Protein AF-A0A4V2DS94-F1 (afdb_monomer_lite)

pLDDT: mean 86.42, std 11.35, range [48.41, 96.69]

Foldseek 3Di:
DVVLVVVLVVVLVVQLVVLQVQLLVQLVVCCVVPPPPPDDPLSSLLSSLLSSLLSLLVVLLVLAPVNCVQAVVDPDPVSNVVSVVVSVCVSVVVSLLVLLVLLLVLLCVVCVDDDPVSVVCSDSVNCSVPVVVSVVVSSDPSSSVVSVVVSVVSSVVSSVSSSVRSVVVVVVVVD

Sequence (175 aa):
MIKVIFLTIALFVFFELTCHGFALFAARITYNSTMKKAGTSISQTYLKHTFYRLMLILSTVMMNHLYIELVLIETDQSVRFAWSFLFIICIVSTVLWLNALVVRSVLREQNHQQSVSAVFKHKISYIMWHFRDFYDICHTQSYLKKSKWINRILSVLAFILLFMDLQLLFNIAHS

Structure (mmCIF, N/CA/C/O backbone):
data_AF-A0A4V2DS94-F1
#
_entry.id   AF-A0A4V2DS94-F1
#
loop_
_atom_site.group_PDB
_atom_site.id
_atom_site.type_symbol
_atom_site.label_atom_id
_atom_site.label_alt_id
_atom_site.label_comp_id
_atom_site.label_asym_id
_atom_site.label_entity_id
_atom_site.label_seq_id
_atom_site.pdbx_PDB_ins_code
_atom_site.Cartn_x
_atom_site.Cartn_y
_atom_site.Cartn_z
_atom_site.occupancy
_atom_site.B_iso_or_equiv
_atom_site.auth_seq_id
_atom_site.auth_comp_id
_atom_site.auth_asym_id
_atom_site.auth_atom_id
_atom_site.pdbx_PDB_model_num
ATOM 1 N N . MET A 1 1 ? 0.090 -5.963 -28.197 1.00 83.12 1 MET A N 1
ATOM 2 C CA . MET A 1 1 ? -1.062 -5.863 -27.272 1.00 83.12 1 MET A CA 1
ATOM 3 C C . MET A 1 1 ? -1.350 -7.164 -26.514 1.00 83.12 1 MET A C 1
ATOM 5 O O . MET A 1 1 ? -1.154 -7.167 -25.312 1.00 83.12 1 MET A O 1
ATOM 9 N N . ILE A 1 2 ? -1.730 -8.283 -27.159 1.00 88.69 2 ILE A N 1
ATOM 10 C CA . ILE A 1 2 ? -2.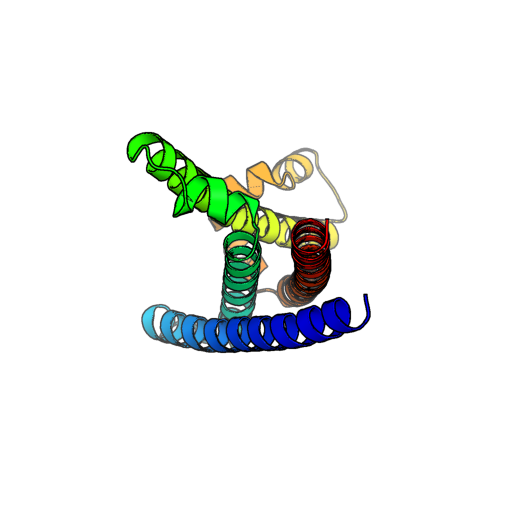061 -9.548 -26.446 1.00 88.69 2 ILE A CA 1
ATOM 11 C C . ILE A 1 2 ? -0.905 -10.054 -25.563 1.00 88.69 2 ILE A C 1
ATOM 13 O O . ILE A 1 2 ? -1.122 -10.402 -24.407 1.00 88.69 2 ILE A O 1
ATOM 17 N N . LYS A 1 3 ? 0.336 -10.026 -26.076 1.00 89.19 3 LYS A N 1
ATOM 18 C CA . LYS A 1 3 ? 1.539 -10.400 -25.308 1.00 89.19 3 LYS A CA 1
ATOM 19 C C . LYS A 1 3 ? 1.729 -9.539 -24.049 1.00 89.19 3 LYS A C 1
ATOM 21 O O . LYS A 1 3 ? 2.062 -10.075 -23.001 1.00 89.19 3 LYS A O 1
ATOM 26 N N . VAL A 1 4 ? 1.473 -8.231 -24.154 1.00 90.81 4 VAL A N 1
ATOM 27 C CA . VAL A 1 4 ? 1.573 -7.281 -23.032 1.00 90.81 4 VAL A CA 1
ATOM 28 C C . VAL A 1 4 ? 0.513 -7.602 -21.987 1.00 90.81 4 VAL A C 1
ATOM 30 O O . VAL A 1 4 ? 0.859 -7.779 -20.830 1.00 90.81 4 VAL A O 1
ATOM 33 N N . ILE A 1 5 ? -0.744 -7.797 -22.399 1.00 92.44 5 ILE A N 1
ATOM 34 C CA . ILE A 1 5 ? -1.842 -8.167 -21.491 1.00 92.44 5 ILE A CA 1
ATOM 35 C C . ILE A 1 5 ? -1.510 -9.452 -20.721 1.00 92.44 5 ILE A C 1
ATOM 37 O O . ILE A 1 5 ? -1.666 -9.493 -19.502 1.00 92.44 5 ILE A O 1
ATOM 41 N N . PHE A 1 6 ? -1.027 -10.493 -21.409 1.00 95.12 6 PHE A N 1
ATOM 42 C CA . PHE A 1 6 ? -0.667 -11.754 -20.758 1.00 95.12 6 PHE A CA 1
ATOM 43 C C . PHE A 1 6 ? 0.466 -11.570 -19.740 1.00 95.12 6 PHE A C 1
ATOM 45 O O . PHE A 1 6 ? 0.366 -12.054 -18.612 1.00 95.12 6 PHE A O 1
ATOM 52 N N . LEU A 1 7 ? 1.512 -10.825 -20.111 1.00 93.69 7 LEU A N 1
ATOM 53 C CA . LEU A 1 7 ? 2.628 -10.521 -19.219 1.00 93.69 7 LEU A CA 1
ATOM 54 C C . LEU A 1 7 ? 2.176 -9.706 -17.998 1.00 93.69 7 LEU A C 1
ATOM 56 O O . LEU A 1 7 ? 2.556 -10.038 -16.878 1.00 93.69 7 LEU A O 1
ATOM 60 N N . THR A 1 8 ? 1.328 -8.691 -18.193 1.00 94.50 8 THR A N 1
ATOM 61 C CA . THR A 1 8 ? 0.751 -7.895 -17.103 1.00 94.50 8 THR A CA 1
ATOM 62 C C . THR A 1 8 ? -0.020 -8.778 -16.132 1.00 94.50 8 THR A C 1
ATOM 64 O O . THR A 1 8 ? 0.193 -8.671 -14.930 1.00 94.50 8 THR A O 1
ATOM 67 N N . ILE A 1 9 ? -0.889 -9.666 -16.628 1.00 96.06 9 ILE A N 1
ATOM 68 C CA . ILE A 1 9 ? -1.669 -10.570 -15.773 1.00 96.06 9 ILE A CA 1
ATOM 69 C C . ILE A 1 9 ? -0.738 -11.496 -14.986 1.00 96.06 9 ILE A C 1
ATOM 71 O O . ILE A 1 9 ? -0.894 -11.622 -13.773 1.00 96.06 9 ILE A O 1
ATOM 75 N N . ALA A 1 10 ? 0.241 -12.116 -15.648 1.00 95.62 10 ALA A N 1
ATOM 76 C CA . ALA A 1 10 ? 1.174 -13.034 -15.002 1.00 95.62 10 ALA A CA 1
ATOM 77 C C . ALA A 1 10 ? 1.983 -12.344 -13.890 1.00 95.62 10 ALA A C 1
ATOM 79 O O . ALA A 1 10 ? 2.033 -12.838 -12.761 1.00 95.62 10 ALA A O 1
ATOM 80 N N . LEU A 1 11 ? 2.561 -11.176 -14.188 1.00 94.06 11 LEU A N 1
ATOM 81 C CA . LEU A 1 11 ? 3.321 -10.390 -13.218 1.00 94.06 11 LEU A CA 1
ATOM 82 C C . LEU A 1 11 ? 2.431 -9.888 -12.081 1.00 94.06 11 LEU A C 1
ATOM 84 O O . LEU A 1 11 ? 2.804 -10.008 -10.918 1.00 94.06 11 LEU A O 1
ATOM 88 N N . PHE A 1 12 ? 1.237 -9.387 -12.391 1.00 95.44 12 PHE A N 1
ATOM 89 C CA . PHE A 1 12 ? 0.296 -8.927 -11.377 1.00 95.44 12 PHE A CA 1
ATOM 90 C C . PHE A 1 12 ? -0.086 -10.045 -10.403 1.00 95.44 12 PHE A C 1
ATOM 92 O O . PHE A 1 12 ? -0.007 -9.843 -9.195 1.00 95.44 12 PHE A O 1
ATOM 99 N N . VAL A 1 13 ? -0.435 -11.237 -10.901 1.00 95.88 13 VAL A N 1
ATOM 100 C CA . VAL A 1 13 ? -0.760 -12.391 -10.045 1.00 95.88 13 VAL A CA 1
ATOM 101 C C . VAL A 1 13 ? 0.428 -12.760 -9.157 1.00 95.88 13 VAL A C 1
ATOM 103 O O . VAL A 1 13 ? 0.253 -12.985 -7.959 1.00 95.88 13 VAL A O 1
ATOM 106 N N . PHE A 1 14 ? 1.641 -12.779 -9.713 1.00 94.81 14 PHE A N 1
ATOM 107 C CA . PHE A 1 14 ? 2.856 -13.039 -8.945 1.00 94.81 14 PHE A CA 1
ATOM 108 C C . PHE A 1 14 ? 3.071 -12.006 -7.822 1.00 94.81 14 PHE A C 1
ATOM 110 O O . PHE A 1 14 ? 3.321 -12.379 -6.669 1.00 94.81 14 PHE A O 1
ATOM 117 N N . PHE A 1 15 ? 2.921 -10.712 -8.122 1.00 93.31 15 PHE A N 1
ATOM 118 C CA . PHE A 1 15 ? 3.065 -9.642 -7.133 1.00 93.31 15 PHE A CA 1
ATOM 119 C C . PHE A 1 15 ? 1.976 -9.680 -6.066 1.00 93.31 15 PHE A C 1
ATOM 121 O O . PHE A 1 15 ? 2.281 -9.554 -4.880 1.00 93.31 15 PHE A O 1
ATOM 128 N N . GLU A 1 16 ? 0.727 -9.904 -6.459 1.00 94.50 16 GLU A N 1
ATOM 129 C CA . GLU A 1 16 ? -0.417 -9.979 -5.554 1.00 94.50 16 GLU A CA 1
ATOM 130 C C . GLU A 1 16 ? -0.235 -11.118 -4.533 1.00 94.50 16 GLU A C 1
ATOM 132 O O . GLU A 1 16 ? -0.394 -10.918 -3.323 1.00 94.50 16 GLU A O 1
ATOM 137 N N . LEU A 1 17 ? 0.193 -12.299 -4.997 1.00 95.56 17 LEU A N 1
ATOM 138 C CA . LEU A 1 17 ? 0.512 -13.440 -4.133 1.00 95.56 17 LEU A CA 1
ATOM 139 C C . LEU A 1 17 ? 1.673 -13.129 -3.183 1.00 95.56 17 LEU A C 1
ATOM 141 O O . LEU A 1 17 ? 1.587 -13.423 -1.987 1.00 95.56 17 LEU A O 1
ATOM 145 N N . THR A 1 18 ? 2.730 -12.492 -3.688 1.00 94.50 18 THR A N 1
ATOM 146 C CA . THR A 1 18 ? 3.898 -12.105 -2.883 1.00 94.50 18 THR A CA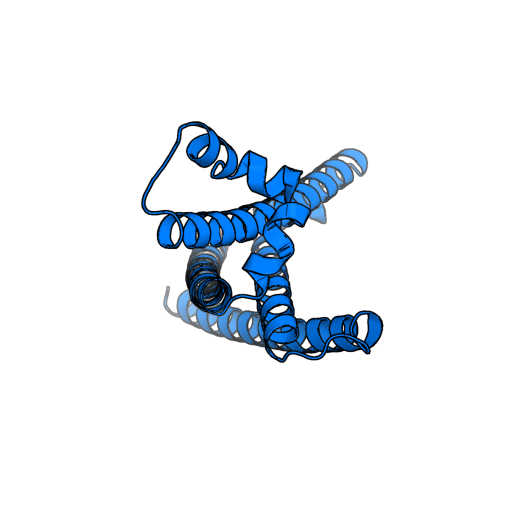 1
ATOM 147 C C . THR A 1 18 ? 3.517 -11.093 -1.799 1.00 94.50 18 THR A C 1
ATOM 149 O O . THR A 1 18 ? 3.886 -11.264 -0.634 1.00 94.50 18 THR A O 1
ATOM 152 N N . CYS A 1 19 ? 2.704 -10.086 -2.136 1.00 95.94 19 CYS A N 1
ATOM 153 C CA . CYS A 1 19 ? 2.199 -9.090 -1.190 1.00 95.94 19 CYS A CA 1
ATOM 154 C C . CYS A 1 19 ? 1.359 -9.739 -0.085 1.00 95.94 19 CYS A C 1
ATOM 156 O O . CYS A 1 19 ? 1.530 -9.427 1.097 1.00 95.94 19 CYS A O 1
ATOM 158 N N . HIS A 1 20 ? 0.471 -10.672 -0.440 1.00 95.00 20 HIS A N 1
ATOM 159 C CA . HIS A 1 20 ? -0.320 -11.418 0.537 1.00 95.00 20 HIS A CA 1
ATOM 160 C C . HIS A 1 20 ? 0.535 -12.311 1.440 1.00 95.00 20 HIS A C 1
ATOM 162 O O . HIS A 1 20 ? 0.341 -12.299 2.660 1.00 95.00 20 HIS A O 1
ATOM 168 N N . GLY A 1 21 ? 1.481 -13.055 0.863 1.00 94.12 21 GLY A N 1
ATOM 169 C CA . GLY A 1 21 ? 2.399 -13.917 1.606 1.00 94.12 21 GLY A CA 1
ATOM 170 C C . GLY A 1 21 ? 3.227 -13.126 2.618 1.00 94.12 21 GLY A C 1
ATOM 171 O O . GLY A 1 21 ? 3.249 -13.465 3.805 1.00 94.12 21 GLY A O 1
ATOM 172 N N . PHE A 1 22 ? 3.817 -12.010 2.182 1.00 94.62 22 PHE A N 1
ATOM 173 C CA . PHE A 1 22 ? 4.564 -11.118 3.064 1.00 94.62 22 PHE A CA 1
ATOM 174 C C . PHE A 1 22 ? 3.679 -10.538 4.170 1.00 94.62 22 PHE A C 1
ATOM 176 O O . PHE A 1 22 ? 4.056 -10.560 5.341 1.00 94.62 22 PHE A O 1
ATOM 183 N N . ALA A 1 23 ? 2.484 -10.052 3.831 1.00 94.62 23 ALA A N 1
ATOM 184 C CA . ALA A 1 23 ? 1.579 -9.457 4.807 1.00 94.62 23 ALA A CA 1
ATOM 185 C C . ALA A 1 23 ? 1.185 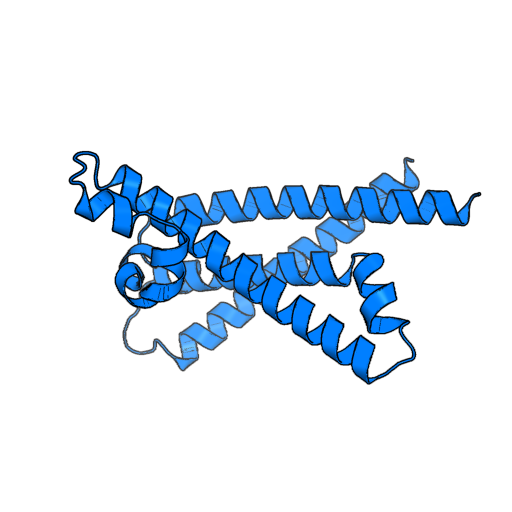-10.433 5.922 1.00 94.62 23 ALA A C 1
ATOM 187 O O . ALA A 1 23 ? 1.093 -10.039 7.085 1.00 94.62 23 ALA A O 1
ATOM 188 N N . LEU A 1 24 ? 0.970 -11.707 5.577 1.00 93.00 24 LEU A N 1
ATOM 189 C CA . LEU A 1 24 ? 0.705 -12.769 6.547 1.00 93.00 24 LEU A CA 1
ATOM 190 C C . LEU A 1 24 ? 1.912 -13.019 7.454 1.00 93.00 24 LEU A C 1
ATOM 192 O O . LEU A 1 24 ? 1.756 -13.097 8.675 1.00 93.00 24 LEU A O 1
ATOM 196 N N . PHE A 1 25 ? 3.103 -13.122 6.866 1.00 92.62 25 PHE A N 1
ATOM 197 C CA . PHE A 1 25 ? 4.349 -13.348 7.591 1.00 92.62 25 PHE A CA 1
ATOM 198 C C . PHE A 1 25 ? 4.669 -12.200 8.560 1.00 92.62 25 PHE A C 1
ATOM 200 O O . PHE A 1 25 ? 4.824 -12.429 9.762 1.00 92.62 25 PHE A O 1
ATOM 207 N N . ALA A 1 26 ? 4.675 -10.961 8.064 1.00 90.94 26 ALA A N 1
ATOM 208 C CA . ALA A 1 26 ? 4.961 -9.765 8.850 1.00 90.94 26 ALA A CA 1
ATOM 209 C C . ALA A 1 26 ? 3.944 -9.578 9.983 1.00 90.94 26 ALA A C 1
ATOM 211 O O . ALA A 1 26 ? 4.331 -9.409 11.139 1.00 90.94 26 ALA A O 1
ATOM 212 N N . ALA A 1 27 ? 2.643 -9.711 9.692 1.00 88.19 27 ALA A N 1
ATOM 213 C CA . ALA A 1 27 ? 1.606 -9.603 10.715 1.00 88.19 27 ALA A CA 1
ATOM 214 C C . ALA A 1 27 ? 1.782 -10.644 11.829 1.00 88.19 27 ALA A C 1
ATOM 216 O O . ALA A 1 27 ? 1.581 -10.320 12.999 1.00 88.19 27 ALA A O 1
ATOM 217 N N . ARG A 1 28 ? 2.184 -11.877 11.491 1.00 86.88 28 ARG A N 1
ATOM 218 C CA . ARG A 1 28 ? 2.432 -12.938 12.477 1.00 86.88 28 ARG A CA 1
ATOM 219 C C . ARG A 1 28 ? 3.632 -12.623 13.369 1.00 86.88 28 ARG A C 1
ATOM 221 O O . ARG A 1 28 ? 3.533 -12.799 14.581 1.00 86.88 28 ARG A O 1
ATOM 228 N N . ILE A 1 29 ? 4.736 -12.141 12.799 1.00 86.44 29 ILE A N 1
ATOM 229 C CA . ILE A 1 29 ? 5.929 -11.762 13.571 1.00 86.44 29 ILE A CA 1
ATOM 230 C C . ILE A 1 29 ? 5.618 -10.596 14.506 1.00 86.44 29 ILE A C 1
ATOM 232 O O . ILE A 1 29 ? 5.883 -10.692 15.703 1.00 86.44 29 ILE A O 1
ATOM 236 N N . THR A 1 30 ? 5.016 -9.525 13.984 1.00 82.25 30 THR A N 1
ATOM 237 C CA . THR A 1 30 ? 4.683 -8.338 14.779 1.00 82.25 30 THR A CA 1
ATOM 238 C C . THR A 1 30 ? 3.692 -8.671 15.891 1.00 82.25 30 THR A C 1
ATOM 240 O O . THR A 1 30 ? 3.864 -8.222 17.023 1.00 82.25 30 THR A O 1
ATOM 243 N N . TYR A 1 31 ? 2.681 -9.496 15.608 1.00 78.00 31 TYR A N 1
ATOM 244 C CA . TYR A 1 31 ? 1.735 -9.953 16.624 1.00 78.00 31 TYR A CA 1
ATOM 245 C C . TYR A 1 31 ? 2.438 -10.743 17.739 1.00 78.00 31 TYR A C 1
ATOM 247 O O . TYR A 1 31 ? 2.229 -10.474 18.922 1.00 78.00 31 TYR A O 1
ATOM 255 N N . ASN A 1 32 ? 3.338 -11.661 17.375 1.00 76.31 32 ASN A N 1
ATOM 256 C CA . ASN A 1 32 ? 4.083 -12.468 18.340 1.00 76.31 32 ASN A CA 1
ATOM 257 C C . ASN A 1 32 ? 5.050 -11.642 19.206 1.00 76.31 32 ASN A C 1
ATOM 259 O O . ASN A 1 32 ? 5.266 -11.998 20.365 1.00 76.31 32 ASN A O 1
ATOM 263 N N . SER A 1 33 ? 5.627 -10.562 18.667 1.00 66.19 33 SER A N 1
ATOM 264 C CA . SER A 1 33 ? 6.608 -9.730 19.373 1.00 66.19 33 SER A CA 1
ATOM 265 C C . SER A 1 33 ? 5.986 -8.658 20.272 1.00 66.19 33 SER A C 1
ATOM 267 O O . SER A 1 33 ? 6.585 -8.305 21.284 1.00 66.19 33 SER A O 1
ATOM 269 N N . THR A 1 34 ? 4.791 -8.154 19.945 1.00 61.69 34 THR A N 1
ATOM 270 C CA . THR A 1 34 ? 4.189 -7.000 20.645 1.00 61.69 34 THR A CA 1
ATOM 271 C C . THR A 1 34 ? 2.924 -7.322 21.445 1.00 61.69 34 THR A C 1
ATOM 273 O O . THR A 1 34 ? 2.577 -6.568 22.351 1.00 61.69 34 THR A O 1
ATOM 276 N N . MET A 1 35 ? 2.226 -8.429 21.155 1.00 57.94 35 MET A N 1
ATOM 277 C CA . MET A 1 35 ? 0.823 -8.620 21.568 1.00 57.94 35 MET A CA 1
ATOM 278 C C . MET A 1 35 ? 0.542 -9.936 22.315 1.00 57.94 35 MET A C 1
ATOM 280 O O . MET A 1 35 ? -0.600 -10.390 22.349 1.00 57.94 35 MET A O 1
ATOM 284 N N . LYS A 1 36 ? 1.518 -10.517 23.035 1.00 52.16 36 LYS A N 1
ATOM 285 C CA . LYS A 1 36 ? 1.250 -11.644 23.966 1.00 52.16 36 LYS A CA 1
ATOM 286 C C . LYS A 1 36 ? 0.221 -11.320 25.073 1.00 52.16 36 LYS A C 1
ATOM 288 O O . LYS A 1 36 ? -0.229 -12.240 25.744 1.00 52.16 36 LYS A O 1
ATOM 293 N N . LYS A 1 37 ? -0.157 -10.047 25.275 1.00 49.53 37 LYS A N 1
ATOM 294 C CA . LYS A 1 37 ? -1.076 -9.596 26.341 1.00 49.53 37 LYS A CA 1
ATOM 295 C C . LYS A 1 37 ? -2.460 -9.104 25.886 1.00 49.53 37 LYS A C 1
ATOM 297 O O . LYS A 1 37 ? -3.298 -8.874 26.747 1.00 49.53 37 LYS A O 1
ATOM 302 N N . ALA A 1 38 ? -2.742 -8.969 24.590 1.00 48.69 38 ALA A N 1
ATOM 303 C CA . ALA A 1 38 ? -4.039 -8.465 24.118 1.00 48.69 38 ALA A CA 1
ATOM 304 C C . ALA A 1 38 ? -4.486 -9.234 22.870 1.00 48.69 38 ALA A C 1
ATOM 306 O O . ALA A 1 38 ? -4.370 -8.774 21.734 1.00 48.69 38 ALA A O 1
ATOM 307 N N . GLY A 1 39 ? -4.946 -10.462 23.097 1.00 55.72 39 GLY A N 1
ATOM 308 C CA . GLY A 1 39 ? -5.441 -11.331 22.043 1.00 55.72 39 GLY A CA 1
ATOM 309 C C . GLY A 1 39 ? -6.740 -10.807 21.446 1.00 55.72 39 GLY A C 1
ATOM 310 O O . GLY A 1 39 ? -7.785 -10.901 22.076 1.00 55.72 39 GLY A O 1
ATOM 311 N N . THR A 1 40 ? -6.691 -10.329 20.203 1.00 64.00 40 THR A N 1
ATOM 312 C CA . THR A 1 40 ? -7.853 -10.364 19.308 1.00 64.00 40 THR A CA 1
ATOM 313 C C . THR A 1 40 ? -7.398 -10.658 17.875 1.00 64.00 40 THR A C 1
ATOM 315 O O . THR A 1 40 ? -6.393 -10.135 17.391 1.00 64.00 40 THR A O 1
ATOM 318 N N . SER A 1 41 ? -8.164 -11.488 17.162 1.00 73.62 41 SER A N 1
ATOM 319 C CA . SER A 1 41 ? -7.997 -11.767 15.723 1.00 73.62 41 SER A CA 1
ATOM 320 C C . SER A 1 41 ? -8.094 -10.504 14.848 1.00 73.62 41 SER A C 1
ATOM 322 O O . SER A 1 41 ? -7.595 -10.458 13.718 1.00 73.62 41 SER A O 1
ATOM 324 N N . ILE A 1 42 ? -8.714 -9.452 15.384 1.00 78.62 42 ILE A N 1
ATOM 325 C CA . ILE A 1 42 ? -8.886 -8.144 14.758 1.00 78.62 42 ILE A CA 1
ATOM 326 C C . ILE A 1 42 ? -7.536 -7.429 14.623 1.00 78.62 42 ILE A C 1
ATOM 328 O O . ILE A 1 42 ? -7.215 -6.985 13.519 1.00 78.62 42 ILE A O 1
ATOM 332 N N . SER A 1 43 ? -6.705 -7.402 15.672 1.00 81.25 43 SER A N 1
ATOM 333 C CA . SER A 1 43 ? -5.380 -6.764 15.628 1.00 81.25 43 SER A CA 1
ATOM 334 C C . SER A 1 43 ? -4.476 -7.377 14.559 1.00 81.25 43 SER A C 1
ATOM 336 O O . SER A 1 43 ? -3.809 -6.668 13.804 1.00 81.25 43 SER A O 1
ATOM 338 N N . GLN A 1 44 ? -4.501 -8.706 14.428 1.00 86.50 44 GLN A N 1
ATOM 339 C CA . GLN A 1 44 ? -3.756 -9.403 13.379 1.00 86.50 44 GLN A CA 1
ATOM 340 C C . GLN A 1 44 ? -4.290 -9.066 11.977 1.00 86.50 44 GLN A C 1
ATOM 342 O O . GLN A 1 44 ? -3.516 -8.929 11.027 1.00 86.50 44 GLN A O 1
ATOM 347 N N . THR A 1 45 ? -5.606 -8.895 11.833 1.00 90.69 45 THR A N 1
ATOM 348 C CA . THR A 1 45 ? -6.229 -8.520 10.555 1.00 90.69 45 THR A CA 1
ATOM 349 C C . THR A 1 45 ? -5.877 -7.087 10.154 1.00 90.69 45 THR A C 1
ATOM 351 O O . THR A 1 45 ? -5.548 -6.854 8.989 1.00 90.69 45 THR A O 1
ATOM 354 N N . TYR A 1 46 ? -5.863 -6.151 11.108 1.00 91.12 46 TYR A N 1
ATOM 355 C CA . TYR A 1 46 ? -5.384 -4.782 10.902 1.00 91.12 46 TYR A CA 1
ATOM 356 C C . TYR A 1 46 ? -3.931 -4.761 10.405 1.00 91.12 46 TYR A C 1
ATOM 358 O O . TYR A 1 46 ? -3.633 -4.140 9.379 1.00 91.12 46 TYR A O 1
ATOM 366 N N . LEU A 1 47 ? -3.037 -5.493 11.083 1.00 91.19 47 LEU A N 1
ATOM 367 C CA . LEU A 1 47 ? -1.631 -5.599 10.684 1.00 91.19 47 LEU A CA 1
ATOM 368 C C . LEU A 1 47 ? -1.494 -6.193 9.282 1.00 91.19 47 LEU A C 1
ATOM 370 O O . LEU A 1 47 ? -0.788 -5.633 8.448 1.00 91.19 47 LEU A O 1
ATOM 374 N N . LYS A 1 48 ? -2.225 -7.271 8.978 1.00 93.69 48 LYS A N 1
ATOM 375 C CA . LYS A 1 48 ? -2.225 -7.886 7.644 1.00 93.69 48 LYS A CA 1
ATOM 376 C C . LYS A 1 48 ? -2.647 -6.889 6.564 1.00 93.69 48 LYS A C 1
ATOM 378 O O . LYS A 1 48 ? -2.008 -6.814 5.522 1.00 93.69 48 LYS A O 1
ATOM 383 N N . HIS A 1 49 ? -3.705 -6.111 6.791 1.00 95.31 49 HIS A N 1
ATOM 384 C CA . HIS A 1 49 ? -4.148 -5.115 5.814 1.00 95.31 49 HIS A CA 1
ATOM 385 C C . HIS A 1 49 ? -3.115 -3.999 5.614 1.00 95.31 49 HIS A C 1
ATOM 387 O O . HIS A 1 49 ? -2.901 -3.575 4.476 1.00 95.31 49 HIS A O 1
ATOM 393 N N . THR A 1 50 ? -2.470 -3.554 6.695 1.00 94.31 50 THR A N 1
ATOM 394 C CA . THR A 1 50 ? -1.442 -2.503 6.669 1.00 94.31 50 THR A CA 1
ATOM 395 C C . THR A 1 50 ? -0.140 -2.970 6.013 1.00 94.31 50 THR A C 1
ATOM 397 O O . THR A 1 50 ? 0.457 -2.227 5.237 1.00 94.31 50 THR A O 1
ATOM 400 N N . PHE A 1 51 ? 0.293 -4.208 6.246 1.00 95.44 51 PHE A N 1
ATOM 401 C CA . PHE A 1 51 ? 1.474 -4.746 5.568 1.00 95.44 51 PHE A CA 1
ATOM 402 C C . PHE A 1 51 ? 1.202 -5.077 4.102 1.00 95.44 51 PHE A C 1
ATOM 404 O O . PHE A 1 51 ? 2.049 -4.802 3.259 1.00 95.44 51 PHE A O 1
ATOM 411 N N . TYR A 1 52 ? 0.011 -5.587 3.777 1.00 96.69 52 TYR A N 1
ATOM 412 C CA . TYR A 1 52 ? -0.377 -5.830 2.387 1.00 96.69 52 TYR A CA 1
ATOM 413 C C . TYR A 1 52 ? -0.317 -4.544 1.561 1.00 96.69 52 TYR A C 1
ATOM 415 O O . TYR A 1 52 ? 0.325 -4.516 0.518 1.00 96.69 52 TYR A O 1
ATOM 423 N N . ARG A 1 53 ? -0.931 -3.456 2.045 1.00 95.38 53 ARG A N 1
ATOM 424 C CA . ARG A 1 53 ? -0.922 -2.183 1.310 1.00 95.38 53 ARG A CA 1
ATOM 425 C C . ARG A 1 53 ? 0.479 -1.592 1.183 1.00 95.38 53 ARG A C 1
ATOM 427 O O . ARG A 1 53 ? 0.776 -1.002 0.154 1.00 95.38 53 ARG A O 1
ATOM 434 N N . LEU A 1 54 ? 1.315 -1.734 2.217 1.00 95.94 54 LEU A N 1
ATOM 435 C CA . LEU A 1 54 ? 2.695 -1.258 2.190 1.00 95.94 54 LEU A CA 1
ATOM 436 C C . LEU A 1 54 ? 3.464 -1.971 1.081 1.00 95.94 54 LEU A C 1
ATOM 438 O O . LEU A 1 54 ? 4.080 -1.306 0.256 1.00 95.94 54 LEU A O 1
ATOM 442 N N . MET A 1 55 ? 3.371 -3.302 1.034 1.00 95.44 55 MET A N 1
ATOM 443 C CA . MET A 1 55 ? 4.024 -4.091 -0.006 1.00 95.44 55 MET A CA 1
ATOM 444 C C . MET A 1 55 ? 3.484 -3.778 -1.388 1.00 95.44 55 MET A C 1
ATOM 446 O O . MET A 1 55 ? 4.267 -3.619 -2.309 1.00 95.44 55 MET A O 1
ATOM 450 N N . LEU A 1 56 ? 2.173 -3.616 -1.529 1.00 95.06 56 LEU A N 1
ATOM 451 C CA . LEU A 1 56 ? 1.570 -3.303 -2.815 1.00 95.06 56 LEU A CA 1
ATOM 452 C C . LEU A 1 56 ? 2.033 -1.937 -3.351 1.00 95.06 56 LEU A C 1
ATOM 454 O O . LEU A 1 56 ? 2.377 -1.823 -4.526 1.00 95.06 56 LEU A O 1
ATOM 458 N N . ILE A 1 57 ? 2.099 -0.913 -2.490 1.00 95.06 57 ILE A N 1
ATOM 459 C CA . ILE A 1 57 ? 2.652 0.404 -2.849 1.00 95.06 57 ILE A CA 1
ATOM 460 C C . ILE A 1 57 ? 4.134 0.270 -3.201 1.00 95.06 57 ILE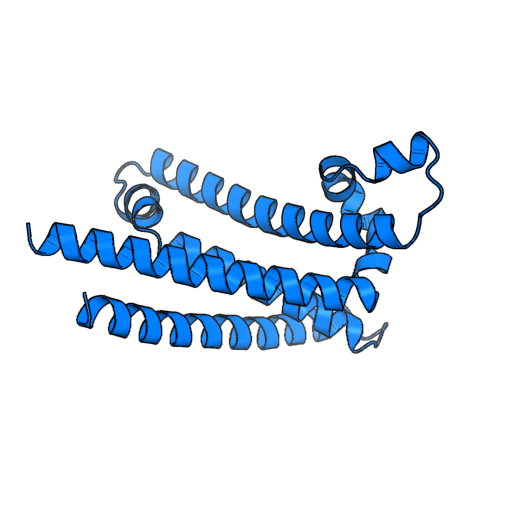 A C 1
ATOM 462 O O . ILE A 1 57 ? 4.553 0.781 -4.234 1.00 95.06 57 ILE A O 1
ATOM 466 N N . LEU A 1 58 ? 4.913 -0.435 -2.377 1.00 93.12 58 LEU A N 1
ATOM 467 C CA . LEU A 1 58 ? 6.339 -0.638 -2.612 1.00 93.12 58 LEU A CA 1
ATOM 468 C C . LEU A 1 58 ? 6.589 -1.343 -3.950 1.00 93.12 58 LEU A C 1
ATOM 470 O O . LEU A 1 58 ? 7.361 -0.840 -4.756 1.00 93.12 58 LEU A O 1
ATOM 474 N N . SER A 1 59 ? 5.904 -2.454 -4.220 1.00 90.75 59 SER A N 1
ATOM 475 C CA . SER A 1 59 ? 6.002 -3.184 -5.484 1.00 90.75 59 SER A CA 1
ATOM 476 C C . SER A 1 59 ? 5.604 -2.312 -6.671 1.00 90.75 59 SER A C 1
ATOM 478 O O . SER A 1 59 ? 6.290 -2.338 -7.684 1.00 90.75 59 SER A O 1
ATOM 480 N N . THR A 1 60 ? 4.555 -1.495 -6.540 1.00 90.25 60 THR A N 1
ATOM 481 C CA . THR A 1 60 ? 4.139 -0.565 -7.603 1.00 90.25 60 THR A CA 1
ATOM 482 C C . THR A 1 60 ? 5.213 0.486 -7.885 1.00 90.25 60 THR A C 1
ATOM 484 O O . THR A 1 60 ? 5.504 0.759 -9.043 1.00 90.25 60 THR A O 1
ATOM 487 N N . VAL A 1 61 ? 5.821 1.060 -6.842 1.00 88.94 61 VAL A N 1
ATOM 488 C CA . VAL A 1 61 ? 6.898 2.052 -6.990 1.00 88.94 61 VAL A CA 1
ATOM 489 C C . VAL A 1 61 ? 8.150 1.412 -7.584 1.00 88.94 61 VAL A C 1
ATOM 491 O O . VAL A 1 61 ? 8.706 1.953 -8.529 1.00 88.94 61 VAL A O 1
ATOM 494 N N . MET A 1 62 ? 8.572 0.251 -7.079 1.00 84.69 62 MET A N 1
ATOM 495 C CA . MET A 1 62 ? 9.784 -0.427 -7.553 1.00 84.69 62 MET A CA 1
ATOM 496 C C . MET A 1 62 ? 9.668 -0.936 -8.991 1.00 84.69 62 MET A C 1
ATOM 498 O O . MET A 1 62 ? 10.679 -1.031 -9.679 1.00 84.69 62 MET A O 1
ATOM 502 N N . MET A 1 63 ? 8.455 -1.264 -9.437 1.00 83.50 63 MET A N 1
ATOM 503 C CA . MET A 1 63 ? 8.184 -1.669 -10.816 1.00 83.50 63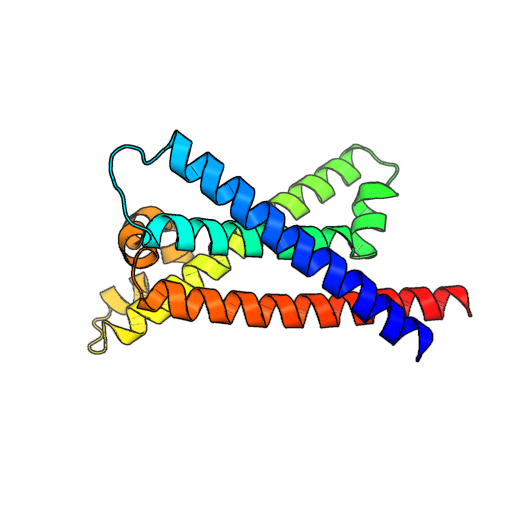 MET A CA 1
ATOM 504 C C . MET A 1 63 ? 8.008 -0.494 -11.771 1.00 83.50 63 MET A C 1
ATOM 506 O O . MET A 1 63 ? 7.921 -0.718 -12.970 1.00 83.50 63 MET A O 1
ATOM 510 N N . ASN A 1 64 ? 7.917 0.735 -11.268 1.00 84.50 64 ASN A N 1
ATOM 511 C CA . ASN A 1 64 ? 7.720 1.898 -12.112 1.00 84.50 64 ASN A CA 1
ATOM 512 C C . ASN A 1 64 ? 9.039 2.311 -12.776 1.00 84.50 64 ASN A C 1
ATOM 514 O O . ASN A 1 64 ? 10.046 2.512 -12.090 1.00 84.50 64 ASN A O 1
ATOM 518 N N . HIS A 1 65 ? 9.017 2.507 -14.094 1.00 80.69 65 HIS A N 1
ATOM 519 C CA . HIS A 1 65 ? 10.209 2.884 -14.852 1.00 80.69 65 HIS A CA 1
ATOM 520 C C . HIS A 1 65 ? 10.882 4.164 -14.336 1.00 80.69 65 HIS A C 1
ATOM 522 O O . HIS A 1 65 ? 12.104 4.213 -14.215 1.00 80.69 65 HIS A O 1
ATOM 528 N N . LEU A 1 66 ? 10.094 5.171 -13.941 1.00 80.19 66 LEU A N 1
ATOM 529 C CA . LEU A 1 66 ? 10.616 6.442 -13.431 1.00 80.19 66 LEU A CA 1
ATOM 530 C C . LEU A 1 66 ? 11.451 6.245 -12.158 1.00 80.19 66 LEU A C 1
ATOM 532 O O . LEU A 1 66 ? 12.461 6.916 -11.965 1.00 80.19 66 LEU A O 1
ATOM 536 N N . TYR A 1 67 ? 11.047 5.322 -11.280 1.00 82.00 67 TYR A N 1
ATOM 537 C CA . TYR A 1 67 ? 11.830 4.995 -10.088 1.00 82.00 67 TYR A CA 1
ATOM 538 C C . TYR A 1 67 ? 13.172 4.364 -10.472 1.00 82.00 67 TYR A C 1
ATOM 540 O O . TYR A 1 67 ? 14.207 4.745 -9.929 1.00 82.00 67 TYR A O 1
ATOM 548 N N . ILE A 1 68 ? 13.165 3.429 -11.425 1.00 81.31 68 ILE A N 1
ATOM 549 C CA . ILE A 1 68 ? 14.383 2.768 -11.908 1.00 81.31 68 ILE A CA 1
ATOM 550 C C . ILE A 1 68 ? 15.348 3.803 -12.498 1.00 81.31 68 ILE A C 1
ATOM 552 O O . ILE A 1 68 ? 16.527 3.800 -12.148 1.00 81.31 68 ILE A O 1
ATOM 556 N N . GLU A 1 69 ? 14.861 4.730 -13.319 1.00 80.12 69 GLU A N 1
ATOM 557 C CA . GLU A 1 69 ? 15.690 5.793 -13.897 1.00 80.12 69 GLU A CA 1
ATOM 558 C C . GLU A 1 69 ? 16.281 6.718 -12.826 1.00 80.12 69 GLU A C 1
ATOM 560 O O . GLU A 1 69 ? 17.498 6.888 -12.756 1.00 80.12 69 GLU A O 1
ATOM 565 N N . LEU A 1 70 ? 15.436 7.270 -11.950 1.00 81.06 70 LEU A N 1
ATOM 566 C CA . LEU A 1 70 ? 15.850 8.279 -10.968 1.00 81.06 70 LEU A CA 1
ATOM 567 C C . LEU A 1 70 ? 16.688 7.716 -9.813 1.00 81.06 70 LEU A C 1
ATOM 569 O O . LEU A 1 70 ? 17.426 8.460 -9.167 1.00 81.06 70 LEU A O 1
ATOM 573 N N . VAL A 1 71 ? 16.543 6.425 -9.500 1.00 79.06 71 VAL A N 1
ATOM 574 C CA . VAL A 1 71 ? 17.165 5.816 -8.316 1.00 79.06 71 VAL A CA 1
ATOM 575 C C . VAL A 1 71 ? 18.190 4.746 -8.666 1.00 79.06 71 VAL A C 1
ATOM 577 O O . VAL A 1 71 ? 19.191 4.631 -7.967 1.00 79.06 71 VAL A O 1
ATOM 580 N N . LEU A 1 72 ? 17.987 3.940 -9.706 1.00 73.38 72 LEU A N 1
ATOM 581 C CA . LEU A 1 72 ? 18.905 2.836 -10.010 1.00 73.38 72 LEU A CA 1
ATOM 582 C C . LEU A 1 72 ? 19.920 3.193 -11.097 1.00 73.38 72 LEU A C 1
ATOM 584 O O . LEU A 1 72 ? 21.052 2.716 -11.028 1.00 73.38 72 LEU A O 1
ATOM 588 N N . ILE A 1 73 ? 19.536 4.030 -12.062 1.00 82.06 73 ILE A N 1
ATOM 589 C CA . ILE A 1 73 ? 20.398 4.427 -13.186 1.00 82.06 73 ILE A CA 1
ATOM 590 C C . ILE A 1 73 ? 21.186 5.710 -12.873 1.00 82.06 73 ILE A C 1
ATOM 592 O O . ILE A 1 73 ? 22.287 5.882 -13.395 1.00 82.06 73 ILE A O 1
ATOM 596 N N . GLU A 1 74 ? 20.676 6.576 -11.989 1.00 83.44 74 GLU A N 1
ATOM 597 C CA . GLU A 1 74 ? 21.354 7.816 -11.597 1.00 83.44 74 GLU A CA 1
ATOM 598 C C . GLU A 1 74 ? 22.788 7.571 -11.085 1.00 83.44 74 GLU A C 1
ATOM 600 O O . GLU A 1 74 ? 23.049 6.772 -10.172 1.00 83.44 74 GLU A O 1
ATOM 605 N N . THR A 1 75 ? 23.719 8.300 -11.698 1.00 83.44 75 THR A N 1
ATOM 606 C CA . THR A 1 75 ? 25.163 8.195 -11.468 1.00 83.44 75 THR A CA 1
ATOM 607 C C . THR A 1 75 ? 25.619 9.046 -10.292 1.00 83.44 75 THR A C 1
ATOM 609 O O . THR A 1 75 ? 26.531 8.641 -9.563 1.00 83.44 75 THR A O 1
ATOM 612 N N . ASP A 1 76 ? 24.968 10.190 -10.061 1.00 90.81 76 ASP A N 1
ATOM 613 C CA . ASP A 1 76 ? 25.276 11.039 -8.918 1.00 90.81 76 ASP A CA 1
ATOM 614 C C . ASP A 1 76 ? 24.728 10.415 -7.625 1.00 90.81 76 ASP A C 1
ATOM 616 O O . ASP A 1 76 ? 23.523 10.230 -7.430 1.00 90.81 76 ASP A O 1
ATOM 620 N N . GLN A 1 77 ? 25.636 10.092 -6.702 1.00 87.75 77 GLN A N 1
ATOM 621 C CA . GLN A 1 77 ? 25.282 9.426 -5.450 1.00 87.75 77 GLN A CA 1
ATOM 622 C C . GLN A 1 77 ? 24.381 10.279 -4.548 1.00 87.75 77 GLN A C 1
ATOM 624 O O . GLN A 1 77 ? 23.519 9.726 -3.861 1.00 87.75 77 GLN A O 1
ATOM 629 N N . SER A 1 78 ? 24.567 11.598 -4.544 1.00 91.56 78 SER A N 1
ATOM 630 C CA . SER A 1 78 ? 23.801 12.524 -3.706 1.00 91.56 78 SER A CA 1
ATOM 631 C C . SER A 1 78 ? 22.378 12.669 -4.235 1.00 91.56 78 SER A C 1
ATOM 633 O O . SER A 1 78 ? 21.420 12.609 -3.461 1.00 91.56 78 SER A O 1
ATOM 635 N N . VAL A 1 79 ? 22.233 12.789 -5.557 1.00 88.38 79 VAL A N 1
ATOM 636 C CA . VAL A 1 79 ? 20.931 12.859 -6.236 1.00 88.38 79 VAL A CA 1
ATOM 637 C C . VAL A 1 79 ? 20.167 11.549 -6.050 1.00 88.38 79 VAL A C 1
ATOM 639 O O . VAL A 1 79 ? 19.018 11.561 -5.602 1.00 88.38 79 VAL A O 1
ATOM 642 N N . ARG A 1 80 ? 20.824 10.407 -6.274 1.00 88.56 80 ARG A N 1
ATOM 643 C CA . ARG A 1 80 ? 20.242 9.080 -6.037 1.00 88.56 80 ARG A CA 1
ATOM 644 C C . ARG A 1 80 ? 19.764 8.895 -4.597 1.00 88.56 80 ARG A C 1
ATOM 646 O O . ARG A 1 80 ? 18.681 8.348 -4.360 1.00 88.56 80 ARG A O 1
ATOM 653 N N . PHE A 1 81 ? 20.564 9.334 -3.624 1.00 88.81 81 PHE A N 1
ATOM 654 C CA . PHE A 1 81 ? 20.193 9.275 -2.212 1.00 88.81 81 PHE A CA 1
ATOM 655 C C . PHE A 1 81 ? 18.966 10.147 -1.920 1.00 88.81 81 PHE A C 1
ATOM 657 O O . PHE A 1 81 ? 18.025 9.676 -1.279 1.00 88.81 81 PHE A O 1
ATOM 664 N N . ALA A 1 82 ? 18.939 11.382 -2.431 1.00 90.38 82 ALA A N 1
ATOM 665 C CA . ALA A 1 82 ? 17.811 12.293 -2.262 1.00 90.38 82 ALA A CA 1
ATOM 666 C C . ALA A 1 82 ? 16.512 11.711 -2.843 1.00 90.38 82 ALA A C 1
ATOM 668 O O . ALA A 1 82 ? 15.488 11.714 -2.156 1.00 90.38 82 ALA A O 1
ATOM 669 N N . TRP A 1 83 ? 16.557 11.136 -4.050 1.00 89.00 83 TRP A N 1
ATOM 670 C CA . TRP A 1 83 ? 15.402 10.460 -4.646 1.00 89.00 83 TRP A CA 1
ATOM 671 C C . TRP A 1 83 ? 14.956 9.256 -3.824 1.00 89.00 83 TRP A C 1
ATOM 673 O O . TRP A 1 83 ? 13.776 9.145 -3.499 1.00 89.00 83 TRP A O 1
ATOM 683 N N . SER A 1 84 ? 15.887 8.389 -3.419 1.00 88.56 84 SER A N 1
ATOM 684 C CA . SER A 1 84 ? 15.577 7.222 -2.579 1.00 88.56 84 SER A CA 1
ATOM 685 C C . SER A 1 84 ? 14.861 7.631 -1.292 1.00 88.56 84 SER A C 1
ATOM 687 O O . SER A 1 84 ? 13.839 7.050 -0.921 1.00 88.56 84 SER A O 1
ATOM 689 N N . PHE A 1 85 ? 15.374 8.668 -0.628 1.00 91.00 85 PHE A N 1
ATOM 690 C CA . PHE A 1 85 ? 14.795 9.205 0.595 1.00 91.00 85 PHE A CA 1
ATOM 691 C C . PHE A 1 85 ? 13.402 9.803 0.357 1.00 91.00 85 PHE A C 1
ATOM 693 O O . PHE A 1 85 ? 12.469 9.509 1.110 1.00 91.00 85 PHE A O 1
ATOM 700 N N . LEU A 1 86 ? 13.233 10.574 -0.722 1.00 91.19 86 LEU A N 1
ATOM 701 C CA . LEU A 1 86 ? 11.943 11.128 -1.128 1.00 91.19 86 LEU A CA 1
ATOM 702 C C . LEU A 1 86 ? 10.911 10.014 -1.359 1.00 91.19 86 LEU A C 1
ATOM 704 O O . LEU A 1 86 ? 9.808 10.083 -0.818 1.00 91.19 86 LEU A O 1
ATOM 708 N N . PHE A 1 87 ? 11.274 8.956 -2.090 1.00 90.62 87 PHE A N 1
ATOM 709 C CA . PHE A 1 87 ? 10.388 7.817 -2.339 1.00 90.62 87 PHE A CA 1
ATOM 710 C C . PHE A 1 87 ? 9.977 7.116 -1.044 1.00 90.62 87 PHE A C 1
ATOM 712 O O . PHE A 1 87 ? 8.794 6.824 -0.865 1.00 90.62 87 PHE A O 1
ATOM 719 N N . ILE A 1 88 ? 10.908 6.898 -0.110 1.00 92.06 88 ILE A N 1
ATOM 720 C CA . ILE A 1 88 ? 10.589 6.315 1.202 1.00 92.06 88 ILE A CA 1
ATOM 721 C C . ILE A 1 88 ? 9.571 7.191 1.945 1.00 92.06 88 ILE A C 1
ATOM 723 O O . ILE A 1 88 ? 8.557 6.676 2.428 1.00 92.06 88 ILE A O 1
ATOM 727 N N . ILE A 1 89 ? 9.785 8.511 1.993 1.00 94.25 89 ILE A N 1
ATOM 728 C CA . ILE A 1 89 ? 8.838 9.450 2.613 1.00 94.25 89 ILE A CA 1
ATOM 729 C C . ILE A 1 89 ? 7.474 9.381 1.927 1.00 94.25 89 ILE A C 1
ATOM 731 O O . ILE A 1 89 ? 6.452 9.328 2.617 1.00 94.25 89 ILE A O 1
ATOM 735 N N . CYS A 1 90 ? 7.431 9.354 0.595 1.00 93.88 90 CYS A N 1
ATOM 736 C CA . CYS A 1 90 ? 6.191 9.265 -0.169 1.00 93.88 90 CYS A CA 1
ATOM 737 C C . CYS A 1 90 ? 5.431 7.967 0.128 1.00 93.88 90 CYS A C 1
ATOM 739 O O . CYS A 1 90 ? 4.220 8.013 0.362 1.00 93.88 90 CYS A O 1
ATOM 741 N N . ILE A 1 91 ? 6.121 6.824 0.182 1.00 94.44 91 ILE A N 1
ATOM 742 C CA . ILE A 1 91 ? 5.520 5.521 0.500 1.00 94.44 91 ILE A CA 1
ATOM 743 C C . ILE A 1 91 ? 4.921 5.547 1.910 1.00 94.44 91 ILE A C 1
ATOM 745 O O . ILE A 1 91 ? 3.735 5.248 2.084 1.00 94.44 91 ILE A O 1
ATOM 749 N N . VAL A 1 92 ? 5.704 5.957 2.913 1.00 93.81 92 VAL A N 1
ATOM 750 C CA . VAL A 1 92 ? 5.249 6.021 4.312 1.00 93.81 92 VAL A CA 1
ATOM 751 C C . VAL A 1 92 ? 4.076 6.992 4.458 1.00 93.81 92 VAL A C 1
ATOM 753 O O . VAL A 1 92 ? 3.049 6.641 5.044 1.00 93.81 92 VAL A O 1
ATOM 756 N N . SER A 1 93 ? 4.180 8.183 3.866 1.00 93.56 93 SER A N 1
ATOM 757 C CA . SER A 1 93 ? 3.121 9.197 3.897 1.00 93.56 93 SER A CA 1
ATOM 758 C C . SER A 1 93 ? 1.837 8.696 3.242 1.00 93.56 93 SER A C 1
ATOM 760 O O . SER A 1 93 ? 0.755 8.919 3.781 1.00 93.56 93 SER A O 1
ATOM 762 N N . THR A 1 94 ? 1.939 7.961 2.131 1.00 94.81 94 THR A N 1
ATOM 763 C CA . THR A 1 94 ? 0.784 7.369 1.439 1.00 94.81 94 THR A CA 1
ATOM 764 C C . THR A 1 94 ? 0.096 6.323 2.309 1.00 94.81 94 THR A C 1
ATOM 766 O O . THR A 1 94 ? -1.128 6.343 2.446 1.00 94.81 94 THR A O 1
ATOM 769 N N . VAL A 1 95 ? 0.857 5.439 2.961 1.00 94.88 95 VAL A N 1
ATOM 770 C CA . VAL A 1 95 ? 0.297 4.442 3.889 1.00 94.88 95 VAL A CA 1
ATOM 771 C C . VAL A 1 95 ? -0.436 5.122 5.048 1.00 94.88 95 VAL A C 1
ATOM 773 O O . VAL A 1 95 ? -1.581 4.763 5.345 1.00 94.88 95 VAL A O 1
ATOM 776 N N . LEU A 1 96 ? 0.182 6.131 5.670 1.00 92.88 96 LEU A N 1
ATOM 777 C CA . LEU A 1 96 ? -0.425 6.902 6.760 1.00 92.88 96 LEU A CA 1
ATOM 778 C C . LEU A 1 96 ? -1.690 7.634 6.303 1.00 92.88 96 LEU A C 1
ATOM 780 O O . LEU A 1 96 ? -2.718 7.575 6.980 1.00 92.88 96 LEU A O 1
ATOM 784 N N . TRP A 1 97 ? -1.642 8.269 5.134 1.00 94.94 97 TRP A N 1
ATOM 785 C CA . TRP A 1 97 ? -2.769 8.994 4.558 1.00 94.94 97 TRP A CA 1
ATOM 786 C C . TRP A 1 97 ? -3.949 8.068 4.267 1.00 94.94 97 TRP A C 1
ATOM 788 O O . TRP A 1 97 ? -5.087 8.365 4.636 1.00 94.94 97 TRP A O 1
ATOM 798 N N . LEU A 1 98 ? -3.688 6.895 3.688 1.00 95.19 98 LEU A N 1
ATOM 799 C CA . LEU A 1 98 ? -4.731 5.914 3.429 1.00 95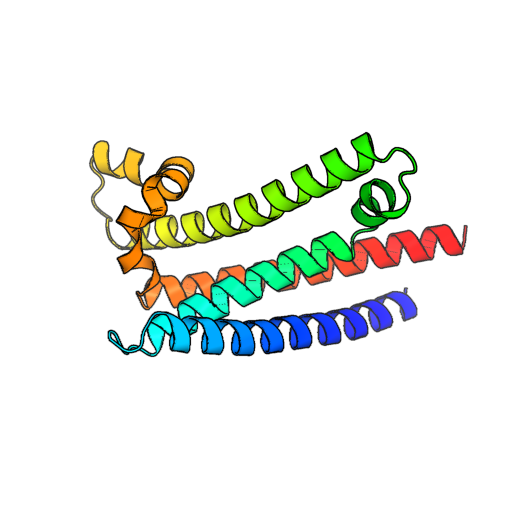.19 98 LEU A CA 1
ATOM 800 C C . LEU A 1 98 ? -5.307 5.316 4.725 1.00 95.19 98 LEU A C 1
ATOM 802 O O . LEU A 1 98 ? -6.499 5.017 4.777 1.00 95.19 98 LEU A O 1
ATOM 806 N N . ASN A 1 99 ? -4.502 5.127 5.774 1.00 93.81 99 ASN A N 1
ATOM 807 C CA . ASN A 1 99 ? -5.012 4.703 7.082 1.00 93.81 99 ASN A CA 1
ATOM 808 C C . ASN A 1 99 ? -5.907 5.786 7.698 1.00 93.81 99 ASN A C 1
ATOM 810 O O . ASN A 1 99 ? -7.010 5.483 8.158 1.00 93.81 99 ASN A O 1
ATOM 814 N N . ALA A 1 100 ? -5.480 7.047 7.636 1.00 93.38 100 ALA A N 1
ATOM 815 C CA . ALA A 1 100 ? -6.247 8.189 8.116 1.00 93.38 100 ALA A CA 1
ATOM 816 C C . ALA A 1 100 ? -7.560 8.388 7.339 1.00 93.38 100 ALA A C 1
ATOM 818 O O . ALA A 1 100 ? -8.582 8.731 7.936 1.00 93.38 100 ALA A O 1
ATOM 819 N N . LEU A 1 101 ? -7.579 8.111 6.031 1.00 93.75 101 LEU A N 1
ATOM 820 C CA . LEU A 1 101 ? -8.807 8.085 5.235 1.00 93.75 101 LEU A CA 1
ATOM 821 C C . LEU A 1 101 ? -9.816 7.059 5.751 1.00 93.75 101 LEU A C 1
ATOM 823 O O . LEU A 1 101 ? -11.001 7.377 5.884 1.00 93.75 101 LEU A O 1
ATOM 827 N N . VAL A 1 102 ? -9.358 5.842 6.061 1.00 93.81 102 VAL A N 1
ATOM 828 C CA . VAL A 1 102 ? -10.235 4.804 6.610 1.00 93.81 102 VAL A CA 1
ATOM 829 C C . VAL A 1 102 ? -10.776 5.251 7.969 1.00 93.81 102 VAL A C 1
ATOM 831 O O . VAL A 1 102 ? -11.992 5.251 8.151 1.00 93.81 102 VAL A O 1
ATOM 834 N N . VAL A 1 103 ? -9.922 5.733 8.878 1.00 93.06 103 VAL A N 1
ATOM 835 C CA . VAL A 1 103 ? -10.353 6.279 10.180 1.00 93.06 103 VAL A CA 1
ATOM 836 C C . VAL A 1 103 ? -11.411 7.371 10.000 1.00 93.06 103 VAL A C 1
ATOM 838 O O . VAL A 1 103 ? -12.495 7.286 10.575 1.00 93.06 103 VAL A O 1
ATOM 841 N N . ARG A 1 104 ? -11.148 8.362 9.141 1.00 91.62 104 ARG A N 1
ATOM 842 C CA . ARG A 1 104 ? -12.078 9.462 8.848 1.00 91.62 104 ARG A CA 1
ATOM 843 C C . ARG A 1 104 ? -13.435 8.957 8.372 1.00 91.62 104 ARG A C 1
ATOM 845 O O . ARG A 1 104 ? -14.469 9.505 8.749 1.00 91.62 104 ARG A O 1
ATOM 852 N N . SER A 1 105 ? -13.434 7.947 7.508 1.00 90.31 105 SER A N 1
ATOM 853 C CA . SER A 1 105 ? -14.666 7.383 6.966 1.00 90.31 105 SER A CA 1
ATOM 854 C C . SER A 1 105 ? -15.481 6.620 8.015 1.00 90.31 105 SER A C 1
ATOM 856 O O . SER A 1 105 ? -16.704 6.685 7.964 1.00 90.31 105 SER A O 1
ATOM 858 N N . VAL A 1 106 ? -14.833 5.970 8.990 1.00 90.69 106 VAL A N 1
ATOM 859 C CA . VAL A 1 106 ? -15.511 5.342 10.139 1.00 90.69 106 VAL A CA 1
ATOM 860 C C . VAL A 1 106 ? -16.076 6.407 11.083 1.00 90.69 106 VAL A C 1
ATOM 862 O O . VAL A 1 106 ? -17.244 6.339 11.454 1.00 90.69 106 VAL A O 1
ATOM 865 N N . LEU A 1 107 ? -15.291 7.439 11.405 1.00 88.19 107 LEU A N 1
ATOM 866 C CA . LEU A 1 107 ? -15.722 8.549 12.265 1.00 88.19 107 LEU A CA 1
ATOM 867 C C . LEU A 1 107 ? -16.950 9.285 11.718 1.00 88.19 107 LEU A C 1
ATOM 869 O O . LEU A 1 107 ? -17.832 9.681 12.476 1.00 88.19 107 LEU A O 1
ATOM 873 N N . ARG A 1 108 ? -17.025 9.473 10.395 1.00 84.25 108 ARG A N 1
ATOM 874 C CA . ARG A 1 108 ? -18.186 10.096 9.739 1.00 84.25 108 ARG A CA 1
ATOM 875 C C . ARG A 1 108 ? -19.462 9.265 9.864 1.00 84.25 108 ARG A C 1
ATOM 877 O O . ARG A 1 108 ? -20.537 9.842 9.985 1.00 84.25 108 ARG A O 1
ATOM 884 N N . GLU A 1 109 ? -19.343 7.942 9.829 1.00 84.50 109 GLU A N 1
ATOM 885 C CA . GLU A 1 109 ? -20.485 7.043 10.016 1.00 84.50 109 GLU A CA 1
ATOM 886 C C . GLU A 1 109 ? -20.949 7.006 11.472 1.00 84.50 109 GLU A C 1
ATOM 888 O O . GLU A 1 109 ? -22.146 6.967 11.721 1.00 84.50 109 GLU A O 1
ATOM 893 N N . GLN A 1 110 ? -20.020 7.064 12.428 1.00 79.56 110 GLN A N 1
ATOM 894 C CA . GLN A 1 110 ? -20.347 7.037 13.857 1.00 79.56 110 GLN A CA 1
ATOM 895 C C . GLN A 1 110 ? -20.944 8.362 14.362 1.00 79.56 110 GLN A C 1
ATOM 897 O O . GLN A 1 110 ? -21.857 8.343 15.180 1.00 79.56 110 GLN A O 1
ATOM 902 N N . ASN A 1 111 ? -20.472 9.509 13.858 1.00 67.31 111 ASN A N 1
ATOM 903 C CA . ASN A 1 111 ? -20.857 10.837 14.353 1.00 67.31 111 ASN A CA 1
ATOM 904 C C . ASN A 1 111 ? -21.733 11.604 13.347 1.00 67.31 111 ASN A C 1
ATOM 906 O O . ASN A 1 111 ? -21.289 12.579 12.732 1.00 67.31 111 ASN A O 1
ATOM 910 N N . HIS A 1 112 ? -22.988 11.174 13.185 1.00 57.59 112 HIS A N 1
ATOM 911 C CA . HIS A 1 112 ? -23.980 11.849 12.332 1.00 57.59 112 HIS A CA 1
ATOM 912 C C . HIS A 1 112 ? -24.471 13.215 12.865 1.00 57.59 112 HIS A C 1
ATOM 914 O O . HIS A 1 112 ? -25.063 13.976 12.106 1.00 57.59 112 HIS A O 1
ATOM 920 N N . GLN A 1 113 ? -24.179 13.584 14.118 1.00 48.41 113 GLN A N 1
ATOM 921 C CA . GLN A 1 113 ? -24.446 14.922 14.670 1.00 48.41 113 GLN A CA 1
ATOM 922 C C . GLN A 1 113 ? -23.122 15.682 14.843 1.00 48.41 113 GLN A C 1
ATOM 924 O O . GLN A 1 113 ? -22.327 15.375 15.729 1.00 48.41 113 GLN A O 1
ATOM 929 N N . GLN A 1 114 ? -22.839 16.641 13.956 1.00 54.50 114 GLN A N 1
ATOM 930 C CA . GLN A 1 114 ? -21.543 17.331 13.909 1.00 54.50 114 GLN A CA 1
ATOM 931 C C . GLN A 1 114 ? -21.577 18.692 14.613 1.00 54.50 114 GLN A C 1
ATOM 933 O O . GLN A 1 114 ? -22.241 19.620 14.163 1.00 54.50 114 GLN A O 1
ATOM 938 N N . SER A 1 115 ? -20.783 18.831 15.678 1.00 54.97 115 SER A N 1
ATOM 939 C CA . SER A 1 115 ? -20.339 20.126 16.209 1.00 54.97 115 SER A CA 1
ATOM 940 C C . SER A 1 115 ? -19.079 20.613 15.471 1.00 54.97 115 SER A C 1
ATOM 942 O O . SER A 1 115 ? -18.334 19.816 14.898 1.00 54.97 115 SER A O 1
ATOM 944 N N . VAL A 1 116 ? -18.789 21.920 15.504 1.00 55.06 116 VAL A N 1
ATOM 945 C CA . VAL A 1 116 ? -17.638 22.535 14.798 1.00 55.06 116 VAL A CA 1
ATOM 946 C C . VAL A 1 116 ? -16.287 21.907 15.201 1.00 55.06 116 VAL A C 1
ATOM 948 O O . VAL A 1 116 ? -15.415 21.706 14.355 1.00 55.06 116 VAL A O 1
ATOM 951 N N . SER A 1 117 ? -16.134 21.502 16.468 1.00 58.31 117 SER A N 1
ATOM 952 C CA . SER A 1 117 ? -14.947 20.786 16.974 1.00 58.31 117 SER A CA 1
ATOM 953 C C . SER A 1 117 ? -14.786 19.387 16.353 1.00 58.31 117 SER A C 1
ATOM 955 O O . SER A 1 117 ? -13.673 18.971 16.014 1.00 58.31 117 SER A O 1
ATOM 957 N N . ALA A 1 118 ? -15.896 18.682 16.104 1.00 61.38 118 ALA A N 1
ATOM 958 C CA . ALA A 1 118 ? -15.879 17.384 15.431 1.00 61.38 118 ALA A CA 1
ATOM 959 C C . ALA A 1 118 ? -15.415 17.507 13.967 1.00 61.38 118 ALA A C 1
ATOM 961 O O . ALA A 1 118 ? -14.663 16.663 13.481 1.00 61.38 118 ALA A O 1
ATOM 962 N N . VAL A 1 119 ? -15.759 18.599 13.275 1.00 64.69 119 VAL A N 1
ATOM 963 C CA . VAL A 1 119 ? -15.340 18.833 11.879 1.00 64.69 119 VAL A CA 1
ATOM 964 C C . VAL A 1 119 ? -13.816 18.969 11.751 1.00 64.69 119 VAL A C 1
ATOM 966 O O . VAL A 1 119 ? -13.228 18.433 10.807 1.00 64.69 119 VAL A O 1
ATOM 969 N N . PHE A 1 120 ? -13.153 19.632 12.707 1.00 60.62 120 PHE A N 1
ATOM 970 C CA . PHE A 1 120 ? -11.692 19.784 12.703 1.00 60.62 120 PHE A CA 1
ATOM 971 C C . PHE A 1 120 ? -10.967 18.451 12.938 1.00 60.62 120 PHE A C 1
ATOM 973 O O . PHE A 1 120 ? -10.053 18.114 12.182 1.00 60.62 120 PHE A O 1
ATOM 980 N N . LYS A 1 121 ? -11.427 17.650 13.911 1.00 70.88 121 LYS A N 1
ATOM 981 C CA . LYS A 1 121 ? -10.860 16.319 14.201 1.00 70.88 121 LYS A CA 1
ATOM 982 C C . LYS A 1 121 ? -11.032 15.321 13.052 1.00 70.88 121 LYS A C 1
ATOM 984 O O . LYS A 1 121 ? -10.304 14.340 12.967 1.00 70.88 121 LYS A O 1
ATOM 989 N N . HIS A 1 122 ? -11.963 15.586 12.136 1.00 74.50 122 HIS A N 1
ATOM 990 C CA . HIS A 1 122 ? -12.209 14.765 10.951 1.00 74.50 122 HIS A CA 1
ATOM 991 C C . HIS A 1 122 ? -11.328 15.157 9.745 1.00 74.50 122 HIS A C 1
ATOM 993 O O . HIS A 1 122 ? -11.513 14.609 8.651 1.00 74.50 122 HIS A O 1
ATOM 999 N N . LYS A 1 123 ? -10.391 16.110 9.881 1.00 86.31 123 LYS A N 1
ATOM 1000 C CA . LYS A 1 123 ? -9.402 16.418 8.832 1.00 86.31 123 LYS A CA 1
ATOM 1001 C C . LYS A 1 123 ? -8.356 15.302 8.753 1.00 86.31 123 LYS A C 1
ATOM 1003 O O . LYS A 1 123 ? -7.846 14.850 9.770 1.00 86.31 123 LYS A O 1
ATOM 1008 N N . ILE A 1 124 ? -8.002 14.882 7.535 1.00 86.69 124 ILE A N 1
ATOM 1009 C CA . ILE A 1 124 ? -7.041 13.783 7.315 1.00 86.69 124 ILE A CA 1
ATOM 1010 C C . ILE A 1 124 ? -5.675 14.122 7.922 1.00 86.69 124 ILE A C 1
ATOM 1012 O O . ILE A 1 124 ? -5.101 13.288 8.608 1.00 86.69 124 ILE A O 1
ATOM 1016 N N . SER A 1 125 ? -5.194 15.354 7.734 1.00 87.81 125 SER A N 1
ATOM 1017 C CA . SER A 1 125 ? -3.927 15.820 8.311 1.00 87.81 125 SER A CA 1
ATOM 1018 C C . SER A 1 125 ? -3.917 15.742 9.837 1.00 87.81 125 SER A C 1
ATOM 1020 O O . SER A 1 125 ? -2.937 15.291 10.419 1.00 87.81 125 SER A O 1
ATOM 1022 N N . TYR A 1 126 ? -5.030 16.106 10.482 1.00 88.69 126 TYR A N 1
ATOM 1023 C CA . TYR A 1 126 ? -5.171 15.989 11.931 1.00 88.69 126 TYR A CA 1
ATOM 1024 C C . TYR A 1 126 ? -5.081 14.527 12.380 1.00 88.69 126 TYR A C 1
ATOM 1026 O O . TYR A 1 126 ? -4.300 14.220 13.276 1.00 88.69 126 TYR A O 1
ATOM 1034 N N . ILE A 1 127 ? -5.812 13.628 11.710 1.00 89.62 127 ILE A N 1
ATOM 1035 C CA . ILE A 1 127 ? -5.799 12.186 12.001 1.00 89.62 127 ILE A CA 1
ATOM 1036 C C . ILE A 1 127 ? -4.409 11.581 11.783 1.00 89.62 127 ILE A C 1
ATOM 1038 O O . ILE A 1 127 ? -3.980 10.753 12.577 1.00 89.62 127 ILE A O 1
ATOM 1042 N N . MET A 1 128 ? -3.692 11.985 10.732 1.00 90.50 128 MET A N 1
ATOM 1043 C CA . MET A 1 128 ? -2.325 11.519 10.488 1.00 90.50 128 MET A CA 1
ATOM 1044 C C . MET A 1 128 ? -1.375 11.952 11.611 1.00 90.50 128 MET A C 1
ATOM 1046 O O . MET A 1 128 ? -0.590 11.135 12.084 1.00 90.50 128 MET A O 1
ATOM 1050 N N . TRP A 1 129 ? -1.452 13.214 12.050 1.00 88.62 129 TRP A N 1
ATOM 1051 C CA . TRP A 1 129 ? -0.554 13.760 13.078 1.00 88.62 129 TRP A CA 1
ATOM 1052 C C . TRP A 1 129 ? -0.893 13.251 14.484 1.00 88.62 129 TRP A C 1
ATOM 1054 O O . TRP A 1 129 ? -0.003 13.109 15.315 1.00 88.62 129 TRP A O 1
ATOM 1064 N N . HIS A 1 130 ? -2.163 12.933 14.736 1.00 88.50 130 HIS A N 1
ATOM 1065 C CA . HIS A 1 130 ? -2.670 12.464 16.028 1.00 88.50 130 HIS A CA 1
ATOM 1066 C C . HIS A 1 130 ? -3.152 11.011 15.943 1.00 88.50 130 HIS A C 1
ATOM 1068 O O . HIS A 1 130 ? -4.128 10.631 16.581 1.00 88.50 130 HIS A O 1
ATOM 1074 N N . PHE A 1 131 ? -2.481 10.175 15.141 1.00 85.19 131 PHE A N 1
ATOM 1075 C CA . PHE A 1 131 ? -2.946 8.815 14.833 1.00 85.19 131 PHE A CA 1
ATOM 1076 C C . PHE A 1 131 ? -3.185 7.954 16.082 1.00 85.19 131 PHE A C 1
ATOM 1078 O O . PHE A 1 131 ? -4.086 7.115 16.099 1.00 85.19 131 PHE A O 1
ATOM 1085 N N . ARG A 1 132 ? -2.414 8.195 17.150 1.00 87.06 132 ARG A N 1
ATOM 1086 C CA . ARG A 1 132 ? -2.552 7.504 18.437 1.00 87.06 132 ARG A CA 1
ATOM 1087 C C . ARG A 1 132 ? -3.942 7.676 19.056 1.00 87.06 132 ARG A C 1
ATOM 1089 O O . ARG A 1 132 ? -4.459 6.713 19.612 1.00 87.06 132 ARG A O 1
ATOM 1096 N N . ASP A 1 133 ? -4.565 8.840 18.890 1.00 87.06 133 ASP A N 1
ATOM 1097 C CA . ASP A 1 133 ? -5.895 9.146 19.438 1.00 87.06 133 ASP A CA 1
ATOM 1098 C C . ASP A 1 133 ? -7.007 8.337 18.750 1.00 87.06 133 ASP A C 1
ATOM 1100 O O . ASP A 1 133 ? -8.116 8.215 19.264 1.00 87.06 133 ASP A O 1
ATOM 1104 N N . PHE A 1 134 ? -6.709 7.761 17.583 1.00 87.69 134 PHE A N 1
ATOM 1105 C CA . PHE A 1 134 ? -7.640 6.982 16.769 1.00 87.69 134 PHE A CA 1
ATOM 1106 C C . PHE A 1 134 ? -7.272 5.494 16.707 1.00 87.69 134 PHE A C 1
ATOM 1108 O O . PHE A 1 134 ? -7.817 4.751 15.884 1.00 87.69 134 PHE A O 1
ATOM 1115 N N . TYR A 1 135 ? -6.344 5.044 17.555 1.00 85.56 135 TYR A N 1
ATOM 1116 C CA . TYR A 1 135 ? -5.833 3.676 17.523 1.00 85.56 135 TYR A CA 1
ATOM 1117 C C . TYR A 1 135 ? -6.941 2.633 17.725 1.00 85.56 135 TYR A C 1
ATOM 1119 O O . TYR A 1 135 ? -7.008 1.659 16.976 1.00 85.56 135 TYR A O 1
ATOM 1127 N N . ASP A 1 136 ? -7.872 2.877 18.647 1.00 86.12 136 ASP A N 1
ATOM 1128 C CA . ASP A 1 136 ? -8.984 1.958 18.925 1.00 86.12 136 ASP A CA 1
ATOM 1129 C C . ASP A 1 136 ? -9.913 1.782 17.716 1.00 86.12 136 ASP A C 1
ATOM 1131 O O . ASP A 1 136 ? -10.426 0.691 17.462 1.00 86.12 136 ASP A O 1
ATOM 1135 N N . ILE A 1 137 ? -10.065 2.827 16.894 1.00 88.94 137 ILE A N 1
ATOM 1136 C CA . ILE A 1 137 ? -10.880 2.783 15.673 1.00 88.94 137 ILE A CA 1
ATOM 1137 C C . ILE A 1 137 ? -10.295 1.788 14.671 1.00 88.94 137 ILE A C 1
ATOM 1139 O O . ILE A 1 137 ? -11.053 1.086 13.996 1.00 88.94 137 ILE A O 1
ATOM 1143 N N . CYS A 1 138 ? -8.965 1.680 14.599 1.00 87.00 138 CYS A N 1
ATOM 1144 C CA . CYS A 1 138 ? -8.269 0.757 13.697 1.00 87.00 138 CYS A CA 1
ATOM 1145 C C . CYS A 1 138 ? -8.575 -0.719 14.002 1.00 87.00 138 CYS A C 1
ATOM 1147 O O . CYS A 1 138 ? -8.468 -1.570 13.117 1.00 87.00 138 CYS A O 1
ATOM 1149 N N . HIS A 1 139 ? -9.030 -1.001 15.225 1.00 86.81 139 HIS A N 1
ATOM 1150 C CA . HIS A 1 139 ? -9.428 -2.326 15.700 1.00 86.81 139 HIS A CA 1
ATOM 1151 C C . HIS A 1 139 ? -10.951 -2.516 15.727 1.00 86.81 139 HIS A C 1
ATOM 1153 O O . HIS A 1 139 ? -11.480 -3.383 16.417 1.00 86.81 139 HIS A O 1
ATOM 1159 N N . THR A 1 140 ? -11.696 -1.734 14.944 1.00 90.38 140 THR A N 1
ATOM 1160 C CA . THR A 1 140 ? -13.138 -1.945 14.759 1.00 90.38 140 THR A CA 1
ATOM 1161 C C . THR A 1 140 ? -13.436 -2.740 13.490 1.00 90.38 140 THR A C 1
ATOM 1163 O O . THR A 1 140 ? -12.741 -2.645 12.476 1.00 90.38 140 THR A O 1
ATOM 1166 N N . GLN A 1 141 ? -14.545 -3.483 13.489 1.00 90.69 141 GLN A N 1
ATOM 1167 C CA . GLN A 1 141 ? -15.010 -4.181 12.283 1.00 90.69 141 GLN A CA 1
ATOM 1168 C C . GLN A 1 141 ? -15.358 -3.217 11.138 1.00 90.69 141 GLN A C 1
ATOM 1170 O O . GLN A 1 141 ? -15.145 -3.553 9.972 1.00 90.69 141 GLN A O 1
ATOM 1175 N N . SER A 1 142 ? -15.856 -2.012 11.448 1.00 92.00 142 SER A N 1
ATOM 1176 C CA . SER A 1 142 ? -16.128 -0.993 10.424 1.00 92.00 142 SER A CA 1
ATOM 1177 C C . SER A 1 142 ? -14.838 -0.571 9.715 1.00 92.00 142 SER A C 1
ATOM 1179 O O . SER A 1 142 ? -14.771 -0.588 8.482 1.00 92.00 142 SER A O 1
ATOM 1181 N N . TYR A 1 143 ? -13.770 -0.322 10.482 1.00 93.81 143 TYR A N 1
ATOM 1182 C CA . TYR A 1 143 ? -12.454 -0.039 9.918 1.00 93.81 143 TYR A CA 1
ATOM 1183 C C . TYR A 1 143 ? -11.961 -1.182 9.029 1.00 93.81 143 TYR A C 1
ATOM 1185 O O . TYR A 1 143 ? -11.599 -0.943 7.878 1.00 93.81 143 TYR A O 1
ATOM 1193 N N . LEU A 1 144 ? -11.983 -2.429 9.513 1.00 93.81 144 LEU A N 1
ATOM 1194 C CA . LEU A 1 144 ? -11.463 -3.573 8.754 1.00 93.81 144 LEU A CA 1
ATOM 1195 C C . LEU A 1 144 ? -12.205 -3.786 7.426 1.00 93.81 144 LEU A C 1
ATOM 1197 O O . LEU A 1 144 ? -11.568 -4.050 6.401 1.00 93.81 144 LEU A O 1
ATOM 1201 N N . LYS A 1 145 ? -13.535 -3.620 7.414 1.00 94.38 145 LYS A N 1
ATOM 1202 C CA . LYS A 1 145 ? -14.351 -3.704 6.191 1.00 94.38 145 LYS A CA 1
ATOM 1203 C C . LYS A 1 145 ? -13.942 -2.648 5.167 1.00 94.38 145 LYS A C 1
ATOM 1205 O O . LYS A 1 145 ? -13.760 -2.968 3.993 1.00 94.38 145 LYS A O 1
ATOM 1210 N N . LYS A 1 146 ? -13.762 -1.402 5.601 1.00 94.56 146 LYS A N 1
ATOM 1211 C CA . LYS A 1 146 ? -13.360 -0.296 4.720 1.00 94.56 146 LYS A CA 1
ATOM 1212 C C . LYS A 1 146 ? -11.907 -0.415 4.267 1.00 94.56 146 LYS A C 1
ATOM 1214 O O . LYS A 1 146 ? -11.611 -0.222 3.093 1.00 94.56 146 LYS A O 1
ATOM 1219 N N . SER A 1 147 ? -11.018 -0.817 5.167 1.00 95.31 147 SER A N 1
ATOM 1220 C CA . SER A 1 147 ? -9.611 -1.105 4.885 1.00 95.31 147 SER A CA 1
ATOM 1221 C C . SER A 1 147 ? -9.464 -2.174 3.793 1.00 95.31 147 SER A C 1
ATOM 1223 O O . SER A 1 147 ? -8.711 -1.978 2.840 1.00 95.31 147 SER A O 1
ATOM 1225 N N . LYS A 1 148 ? -10.272 -3.246 3.842 1.00 95.31 148 LYS A N 1
ATOM 1226 C CA . LYS A 1 148 ? -10.332 -4.259 2.774 1.00 95.31 148 LYS A CA 1
ATOM 1227 C C . LYS A 1 148 ? -10.697 -3.651 1.415 1.00 95.31 148 LYS A C 1
ATOM 1229 O O . LYS A 1 148 ? -10.095 -4.014 0.409 1.00 95.31 148 LYS A O 1
ATOM 1234 N N . TRP A 1 149 ? -11.673 -2.745 1.373 1.00 95.69 149 TRP A N 1
ATOM 1235 C CA . TRP A 1 149 ? -12.072 -2.074 0.132 1.00 95.69 149 TRP A CA 1
ATOM 1236 C C . TRP A 1 149 ? -10.985 -1.153 -0.414 1.00 95.69 149 TRP A C 1
ATOM 1238 O O . TRP A 1 149 ? -10.704 -1.217 -1.607 1.00 95.69 149 TRP A O 1
ATOM 1248 N N . ILE A 1 150 ? -10.321 -0.368 0.438 1.00 95.25 150 ILE A N 1
ATOM 1249 C CA . ILE A 1 150 ? -9.192 0.458 -0.006 1.00 95.25 150 ILE A CA 1
ATOM 1250 C C . ILE A 1 150 ? -8.067 -0.418 -0.569 1.00 95.25 150 ILE A C 1
ATOM 1252 O O . ILE A 1 150 ? -7.502 -0.080 -1.602 1.00 95.25 150 ILE A O 1
ATOM 1256 N N . ASN A 1 151 ? -7.773 -1.558 0.056 1.00 96.50 151 ASN A N 1
ATOM 1257 C CA . ASN A 1 151 ? -6.760 -2.490 -0.443 1.00 96.50 151 ASN A CA 1
ATOM 1258 C C . ASN A 1 151 ? -7.128 -3.073 -1.816 1.00 96.50 151 ASN A C 1
ATOM 1260 O O . ASN A 1 151 ? -6.264 -3.175 -2.678 1.00 96.50 151 ASN A O 1
ATOM 1264 N N . ARG A 1 152 ? -8.408 -3.382 -2.056 1.00 95.62 152 ARG A N 1
ATOM 1265 C CA . ARG A 1 152 ? -8.890 -3.809 -3.381 1.00 95.62 152 ARG A CA 1
ATOM 1266 C C . ARG A 1 152 ? -8.745 -2.716 -4.434 1.00 95.62 152 ARG A C 1
ATOM 1268 O O . ARG A 1 152 ? -8.276 -2.997 -5.527 1.00 95.62 152 ARG A O 1
ATOM 1275 N N . ILE A 1 153 ? -9.130 -1.482 -4.104 1.00 95.69 153 ILE A N 1
ATOM 1276 C CA . ILE A 1 153 ? -8.978 -0.336 -5.014 1.00 95.69 153 ILE A CA 1
ATOM 1277 C C . ILE A 1 153 ? -7.500 -0.135 -5.353 1.00 95.69 153 ILE A C 1
ATOM 1279 O O . ILE A 1 153 ? -7.153 0.024 -6.517 1.00 95.69 153 ILE A O 1
ATOM 1283 N N . LEU A 1 154 ? -6.629 -0.204 -4.347 1.00 95.25 154 LEU A N 1
ATOM 1284 C CA . LEU A 1 154 ? -5.187 -0.090 -4.530 1.00 95.25 154 LEU A CA 1
ATOM 1285 C C . LEU A 1 154 ? -4.630 -1.210 -5.423 1.00 95.25 154 LEU A C 1
ATOM 1287 O O . LEU A 1 154 ? -3.786 -0.932 -6.262 1.00 95.25 154 LEU A O 1
ATOM 1291 N N . SER A 1 155 ? -5.124 -2.443 -5.286 1.00 96.38 155 SER A N 1
ATOM 1292 C CA . SER A 1 155 ? -4.724 -3.584 -6.127 1.00 96.38 155 SER A CA 1
ATOM 1293 C C . SER A 1 155 ? -5.133 -3.383 -7.587 1.00 96.38 155 SER A C 1
ATOM 1295 O O . SER A 1 155 ? -4.318 -3.555 -8.490 1.00 96.38 155 SER A O 1
ATOM 1297 N N . VAL A 1 156 ? -6.351 -2.889 -7.831 1.00 96.44 156 VAL A N 1
ATOM 1298 C CA . VAL A 1 156 ? -6.799 -2.514 -9.183 1.00 96.44 156 VAL A CA 1
ATOM 1299 C C . VAL A 1 156 ? -5.941 -1.386 -9.763 1.00 96.44 156 VAL A C 1
ATOM 1301 O O . VAL A 1 156 ? -5.553 -1.449 -10.926 1.00 96.44 156 VAL A O 1
ATOM 1304 N N . LEU A 1 157 ? -5.604 -0.369 -8.965 1.00 94.44 157 LEU A N 1
ATOM 1305 C CA . LEU A 1 157 ? -4.717 0.709 -9.408 1.00 94.44 157 LEU A CA 1
ATOM 1306 C C . LEU A 1 157 ? -3.311 0.192 -9.732 1.00 94.44 157 LEU A C 1
ATOM 1308 O O . LEU A 1 157 ? -2.759 0.569 -10.760 1.00 94.44 157 LEU A O 1
ATOM 1312 N N . ALA A 1 158 ? -2.756 -0.699 -8.908 1.00 94.25 158 ALA A N 1
ATOM 1313 C CA . ALA A 1 158 ? -1.463 -1.328 -9.161 1.00 94.25 158 ALA A CA 1
ATOM 1314 C C . ALA A 1 158 ? -1.469 -2.127 -10.474 1.00 94.25 158 ALA A C 1
ATOM 1316 O O . ALA A 1 158 ? -0.526 -2.024 -11.256 1.00 94.25 158 ALA A O 1
ATOM 1317 N N . PHE A 1 159 ? -2.553 -2.855 -10.765 1.00 95.25 159 PHE A N 1
ATOM 1318 C CA . PHE A 1 159 ? -2.729 -3.544 -12.046 1.00 95.25 159 PHE A CA 1
ATOM 1319 C C . PHE A 1 159 ? -2.722 -2.573 -13.234 1.00 95.25 159 PHE A C 1
ATOM 1321 O O . PHE A 1 159 ? -2.011 -2.801 -14.211 1.00 95.25 159 PHE A O 1
ATOM 1328 N N . ILE A 1 160 ? -3.492 -1.482 -13.149 1.00 94.19 160 ILE A N 1
ATOM 1329 C CA . ILE A 1 160 ? -3.569 -0.472 -14.215 1.00 94.19 160 ILE A CA 1
ATOM 1330 C C . ILE A 1 160 ? -2.199 0.172 -14.443 1.00 94.19 160 ILE A C 1
ATOM 1332 O O . ILE A 1 160 ? -1.768 0.304 -15.586 1.00 94.19 160 ILE A O 1
ATOM 1336 N N . LEU A 1 161 ? -1.497 0.537 -13.369 1.00 92.69 161 LEU A N 1
ATOM 1337 C CA . LEU A 1 161 ? -0.171 1.145 -13.458 1.00 92.69 161 LEU A CA 1
ATOM 1338 C C . LEU A 1 161 ? 0.851 0.185 -14.074 1.00 92.69 161 LEU A C 1
ATOM 1340 O O . LEU A 1 161 ? 1.583 0.588 -14.973 1.00 92.69 161 LEU A O 1
ATOM 1344 N N . LEU A 1 162 ? 0.849 -1.087 -13.666 1.00 93.44 162 LEU A N 1
ATOM 1345 C CA . LEU A 1 162 ? 1.709 -2.113 -14.258 1.00 93.44 162 LEU A CA 1
ATOM 1346 C C . LEU A 1 162 ? 1.414 -2.311 -15.751 1.00 93.44 162 LEU A C 1
ATOM 1348 O O . LEU A 1 162 ? 2.335 -2.466 -16.549 1.00 93.44 162 LEU A O 1
ATOM 1352 N N . PHE A 1 163 ? 0.137 -2.300 -16.142 1.00 93.50 163 PHE A N 1
ATOM 1353 C CA . PHE A 1 163 ? -0.248 -2.385 -17.548 1.00 93.50 163 PHE A CA 1
ATOM 1354 C C . PHE A 1 163 ? 0.301 -1.204 -18.354 1.00 93.50 163 PHE A C 1
ATOM 1356 O O . PHE A 1 163 ? 0.891 -1.409 -19.413 1.00 93.50 163 PHE A O 1
ATOM 1363 N N . MET A 1 164 ? 0.119 0.020 -17.850 1.00 92.00 164 MET A N 1
ATOM 1364 C CA . MET A 1 164 ? 0.594 1.233 -18.518 1.00 92.00 164 MET A CA 1
ATOM 1365 C C . MET A 1 164 ? 2.117 1.240 -18.672 1.00 92.00 164 MET A C 1
ATOM 1367 O O . MET A 1 164 ? 2.610 1.552 -19.754 1.00 92.00 164 MET A O 1
ATOM 1371 N N . ASP A 1 165 ? 2.843 0.858 -17.623 1.00 89.94 165 ASP A N 1
ATOM 1372 C CA . ASP A 1 165 ? 4.307 0.819 -17.614 1.00 89.94 165 ASP A CA 1
ATOM 1373 C C . ASP A 1 165 ? 4.851 -0.220 -18.615 1.00 89.94 165 ASP A C 1
ATOM 1375 O O . ASP A 1 165 ? 5.660 0.101 -19.487 1.00 89.94 165 ASP A O 1
ATOM 1379 N N . LEU A 1 166 ? 4.301 -1.441 -18.612 1.00 90.88 166 LEU A N 1
ATOM 1380 C CA . LEU A 1 166 ? 4.671 -2.480 -19.582 1.00 90.88 166 LEU A CA 1
ATOM 1381 C C . LEU A 1 166 ? 4.306 -2.107 -21.023 1.00 90.88 166 LEU A C 1
ATOM 1383 O O . LEU A 1 166 ? 5.039 -2.443 -21.954 1.00 90.88 166 LEU A O 1
ATOM 1387 N N . GLN A 1 167 ? 3.174 -1.432 -21.227 1.00 91.00 167 GLN A N 1
ATOM 1388 C CA . GLN A 1 167 ? 2.761 -0.972 -22.549 1.00 91.00 167 GLN A CA 1
ATOM 1389 C C . GLN A 1 167 ? 3.702 0.120 -23.077 1.00 91.00 167 GLN A C 1
ATOM 1391 O O . GLN A 1 167 ? 4.037 0.098 -24.262 1.00 91.00 167 GLN A O 1
ATOM 1396 N N . LEU A 1 168 ? 4.156 1.036 -22.214 1.00 88.44 168 LEU A N 1
ATOM 1397 C CA . LEU A 1 168 ? 5.154 2.047 -22.558 1.00 88.44 168 LEU A CA 1
ATOM 1398 C C . LEU A 1 168 ? 6.478 1.390 -22.971 1.00 88.44 168 LEU A C 1
ATOM 1400 O O . LEU A 1 168 ? 6.980 1.668 -24.059 1.00 88.44 168 LEU A O 1
ATOM 1404 N N . LEU A 1 169 ? 6.989 0.463 -22.158 1.00 86.56 169 LEU A N 1
ATOM 1405 C CA . LEU A 1 169 ? 8.219 -0.280 -22.447 1.00 86.56 169 LEU A CA 1
ATOM 1406 C C . LEU A 1 169 ? 8.136 -1.059 -23.761 1.00 86.56 169 LEU A C 1
ATOM 1408 O O . LEU A 1 169 ? 9.064 -1.037 -24.568 1.00 86.56 169 LEU A O 1
ATOM 1412 N N . PHE A 1 170 ? 7.009 -1.731 -24.001 1.00 87.56 170 PHE A N 1
ATOM 1413 C CA . PHE A 1 170 ? 6.806 -2.482 -25.234 1.00 87.56 170 PHE A CA 1
ATOM 1414 C C . PHE A 1 170 ? 6.806 -1.567 -26.462 1.00 87.56 170 PHE A C 1
ATOM 1416 O O . PHE A 1 170 ? 7.381 -1.936 -27.485 1.00 87.56 170 PHE A O 1
ATOM 1423 N N . ASN A 1 171 ? 6.185 -0.388 -26.358 1.00 87.62 171 ASN A N 1
ATOM 1424 C CA . ASN A 1 171 ? 6.167 0.598 -27.434 1.00 87.62 171 ASN A CA 1
ATOM 1425 C C . ASN A 1 171 ? 7.575 1.137 -27.731 1.00 87.62 171 ASN A C 1
ATOM 1427 O O . ASN A 1 171 ? 7.937 1.201 -28.899 1.00 87.62 171 ASN A O 1
ATOM 1431 N N . ILE A 1 172 ? 8.369 1.463 -26.703 1.00 84.62 172 ILE A N 1
ATOM 1432 C CA . ILE A 1 172 ? 9.753 1.947 -26.863 1.00 84.62 172 ILE A CA 1
ATOM 1433 C C . ILE A 1 172 ? 10.643 0.878 -27.512 1.00 84.62 172 ILE A C 1
ATOM 1435 O O . ILE A 1 172 ? 11.454 1.181 -28.376 1.00 84.62 172 ILE A O 1
ATOM 1439 N N . ALA A 1 173 ? 10.487 -0.393 -27.133 1.00 82.69 173 ALA A N 1
ATOM 1440 C CA . ALA A 1 173 ? 11.313 -1.476 -27.670 1.00 82.69 173 ALA A CA 1
ATOM 1441 C C . ALA A 1 173 ? 11.023 -1.827 -29.146 1.00 82.69 173 ALA A C 1
ATOM 1443 O O . ALA A 1 173 ? 11.789 -2.577 -29.748 1.00 82.69 173 ALA A O 1
ATOM 1444 N N . HIS A 1 174 ? 9.906 -1.352 -29.708 1.00 76.31 174 HIS A N 1
ATOM 1445 C CA . HIS A 1 174 ? 9.468 -1.666 -31.076 1.00 76.31 174 HIS A CA 1
ATOM 1446 C C . HIS A 1 174 ? 9.299 -0.414 -31.959 1.00 76.31 174 HIS A C 1
ATOM 1448 O O . HIS A 1 174 ? 8.737 -0.529 -33.051 1.00 76.31 174 HIS A O 1
ATOM 1454 N N . SER A 1 175 ? 9.749 0.756 -31.489 1.00 66.06 175 SER A N 1
ATOM 1455 C CA . SER A 1 175 ? 9.867 2.002 -32.262 1.00 66.06 175 SER A CA 1
ATOM 1456 C C . SER A 1 175 ? 11.285 2.182 -32.780 1.00 66.06 175 SER A C 1
ATOM 1458 O O . SER A 1 175 ? 11.430 2.535 -33.967 1.00 66.06 175 SER A O 1
#

Radius of gyration: 19.05 Å; chains: 1; bounding box: 50×36×59 Å

Secondary structure (DSSP, 8-state):
-HHHHHHHHHHHHHHHHHHHHHHHHHHHHHHHHH-TTS--HHHHHHHHHHHHHHHHHHHHHHT-HHHIIIIII---HHHHHHHHHHHHHHHHHHHHHHHHHHHHHHHHHH--S--HHHHHHT-HHHHHHTGGGGHHHHTSHHHHHHHHHHHHHHHHHHHHHHHHHHHHHHHHHT-